Protein AF-A0AAD8IDS2-F1 (afdb_monomer_lite)

pLDDT: mean 71.95, std 16.78, range [39.69, 94.44]

Foldseek 3Di:
DDDDDVVVVVVVVVVVVCCVVVVPDPPPPVCVPQDPCNCVPPPPVPPPPPPDDPDPVNVVVVVVVVVVVVVVVVVVVVVVVVVVVVVVVVVVVVVVVLVVVLVVLVVVCVVPVPDDRPSCVSNVDPPPPDDDDDDPPDDDDD

Sequence (142 aa):
MYKTNPEIITKKIDNITKKLTTGDTASDELGAKHGPNWLKGRCLKSGMSRSNPPTDTYVKELTTRIKESLASELEEKMKKAESEFQSRVESEFEQKMQRNLAFALKKLGEANPGITVDVEKFCAIATSDADDGTPITRGSSF

Structure (mmCIF, N/CA/C/O backbone):
data_AF-A0AAD8IDS2-F1
#
_entry.id   AF-A0AAD8IDS2-F1
#
loop_
_atom_site.group_PDB
_atom_site.id
_atom_site.type_symbol
_atom_site.label_atom_id
_atom_site.label_alt_id
_atom_site.label_comp_id
_atom_site.label_asym_id
_atom_site.label_entity_id
_atom_site.label_seq_id
_atom_site.pdbx_PDB_ins_code
_atom_site.Cartn_x
_atom_site.Cartn_y
_atom_site.Cartn_z
_atom_site.occupancy
_atom_site.B_iso_or_equiv
_atom_site.auth_seq_id
_atom_site.auth_comp_id
_atom_site.auth_asym_id
_atom_site.auth_atom_id
_atom_site.pdbx_PDB_model_num
ATOM 1 N N . MET A 1 1 ? -8.975 -38.062 -16.030 1.00 43.81 1 MET A N 1
ATOM 2 C CA . MET A 1 1 ? -7.933 -38.217 -14.989 1.00 43.81 1 MET A CA 1
ATOM 3 C C . MET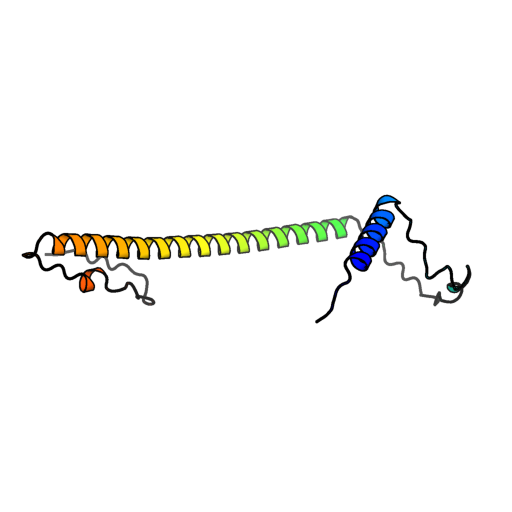 A 1 1 ? -6.611 -38.550 -15.665 1.00 43.81 1 MET A C 1
ATOM 5 O O . MET A 1 1 ? -6.462 -39.665 -16.150 1.00 43.81 1 MET A O 1
ATOM 9 N N . TYR A 1 2 ? -5.680 -37.598 -15.760 1.00 46.38 2 TYR A N 1
ATOM 10 C CA . TYR A 1 2 ? -4.333 -37.890 -16.257 1.00 46.38 2 TYR A CA 1
ATOM 11 C C . TYR A 1 2 ? -3.555 -38.618 -15.156 1.00 46.38 2 TYR A C 1
ATOM 13 O O . TYR A 1 2 ? -3.264 -38.039 -14.114 1.00 46.38 2 TYR A O 1
ATOM 21 N N . LYS A 1 3 ? -3.272 -39.909 -15.360 1.00 59.09 3 LYS A N 1
ATOM 22 C CA . LYS A 1 3 ? -2.376 -40.681 -14.492 1.00 59.09 3 LYS A CA 1
ATOM 23 C C . LYS A 1 3 ? -0.943 -40.322 -14.862 1.00 59.09 3 LYS A C 1
ATOM 25 O O . LYS A 1 3 ? -0.416 -40.816 -15.857 1.00 59.09 3 LYS A O 1
ATOM 30 N N . THR A 1 4 ? -0.317 -39.449 -14.087 1.00 70.19 4 THR A N 1
ATOM 31 C CA . THR A 1 4 ? 1.107 -39.160 -14.249 1.00 70.19 4 THR A CA 1
ATOM 32 C C . THR A 1 4 ? 1.893 -40.326 -13.654 1.00 70.19 4 THR A C 1
ATOM 34 O O . THR A 1 4 ? 1.838 -40.561 -12.450 1.00 70.19 4 THR A O 1
ATOM 37 N N . ASN A 1 5 ? 2.567 -41.106 -14.502 1.00 77.62 5 ASN A N 1
ATOM 38 C CA . ASN A 1 5 ? 3.391 -42.224 -14.049 1.00 77.62 5 ASN A CA 1
ATOM 39 C C . ASN A 1 5 ? 4.644 -41.663 -13.340 1.00 77.62 5 ASN A C 1
ATOM 41 O O . ASN A 1 5 ? 5.424 -40.958 -13.991 1.00 77.62 5 ASN A O 1
ATOM 45 N N . PRO A 1 6 ? 4.848 -41.956 -12.043 1.00 78.88 6 PRO A N 1
ATOM 46 C CA . PRO A 1 6 ? 5.944 -41.390 -11.260 1.00 78.88 6 PRO A CA 1
ATOM 47 C C . PRO A 1 6 ? 7.323 -41.734 -11.835 1.00 78.88 6 PRO A C 1
ATOM 49 O O . PRO A 1 6 ? 8.207 -40.885 -11.808 1.00 78.88 6 PRO A O 1
ATOM 52 N N . GLU A 1 7 ? 7.492 -42.904 -12.456 1.00 81.19 7 GLU A N 1
ATOM 53 C CA . GLU A 1 7 ? 8.762 -43.310 -13.077 1.00 81.19 7 GLU A CA 1
ATOM 54 C C . GLU A 1 7 ? 9.129 -42.455 -14.296 1.00 81.19 7 GLU A C 1
ATOM 56 O O . GLU A 1 7 ? 10.301 -42.246 -14.611 1.00 81.19 7 GLU A O 1
ATOM 61 N N . ILE A 1 8 ? 8.120 -41.951 -15.011 1.00 80.56 8 ILE A N 1
ATOM 62 C CA . ILE A 1 8 ? 8.335 -41.066 -16.160 1.00 80.56 8 ILE A CA 1
ATOM 63 C C . ILE A 1 8 ? 8.775 -39.685 -15.670 1.00 80.56 8 ILE A C 1
ATOM 65 O O . ILE A 1 8 ? 9.608 -39.038 -16.306 1.00 80.56 8 ILE A O 1
ATOM 69 N N . ILE A 1 9 ? 8.228 -39.231 -14.542 1.00 82.00 9 ILE A N 1
ATOM 70 C CA . ILE A 1 9 ? 8.572 -37.937 -13.948 1.00 82.00 9 ILE A CA 1
ATOM 71 C C . ILE A 1 9 ? 9.997 -37.977 -13.395 1.00 82.00 9 ILE A C 1
ATOM 73 O O . ILE A 1 9 ? 10.784 -37.087 -13.708 1.00 82.00 9 ILE A O 1
ATOM 77 N N . THR A 1 10 ? 10.358 -39.021 -12.645 1.00 83.81 10 THR A N 1
ATOM 78 C CA . THR A 1 10 ? 11.707 -39.161 -12.076 1.00 83.81 10 THR A CA 1
ATOM 79 C C . THR A 1 10 ? 12.769 -39.240 -13.166 1.00 83.81 10 THR A C 1
ATOM 81 O O . THR A 1 10 ? 13.729 -38.478 -13.126 1.00 83.81 10 THR A O 1
ATOM 84 N N . LYS A 1 11 ? 12.542 -40.022 -14.232 1.00 86.69 11 LYS A N 1
ATOM 85 C CA . LYS A 1 11 ? 13.452 -40.056 -15.393 1.00 86.69 11 LYS A CA 1
ATOM 86 C C . LYS A 1 11 ? 13.638 -38.691 -16.059 1.00 86.69 11 LYS A C 1
ATOM 88 O O . LYS A 1 11 ? 14.733 -38.387 -16.532 1.00 86.69 11 LYS A O 1
ATOM 93 N N . LYS A 1 12 ? 12.585 -37.869 -16.133 1.00 83.94 12 LYS A N 1
ATOM 94 C CA . LYS A 1 12 ? 12.690 -36.507 -16.683 1.00 83.94 12 LYS A CA 1
ATOM 95 C C . LYS A 1 12 ? 13.509 -35.597 -15.773 1.00 83.94 12 LYS A C 1
ATOM 97 O O . LYS A 1 12 ? 14.346 -34.859 -16.284 1.00 83.94 12 LYS A O 1
ATOM 102 N N . ILE A 1 13 ? 13.292 -35.674 -14.462 1.00 87.44 13 ILE A N 1
ATOM 103 C CA . ILE A 1 13 ? 14.044 -34.897 -13.471 1.00 87.44 13 ILE A CA 1
ATOM 104 C C . ILE A 1 13 ? 15.526 -35.280 -13.516 1.00 87.44 13 ILE A C 1
ATOM 106 O O . ILE A 1 13 ? 16.364 -34.397 -13.653 1.00 87.44 13 ILE A O 1
ATOM 110 N N . ASP A 1 14 ? 15.855 -36.572 -13.524 1.00 86.62 14 ASP A N 1
ATOM 111 C CA . ASP A 1 14 ? 17.246 -37.038 -13.579 1.00 86.62 14 ASP A CA 1
ATOM 112 C C . ASP A 1 14 ? 17.963 -36.595 -14.858 1.00 86.62 14 ASP A C 1
ATOM 114 O O . ASP A 1 14 ? 19.129 -36.204 -14.822 1.00 86.62 14 ASP A O 1
ATOM 118 N N . ASN A 1 15 ? 17.266 -36.600 -15.999 1.00 80.88 15 ASN A N 1
ATOM 119 C CA . ASN A 1 15 ? 17.822 -36.117 -17.263 1.00 80.88 15 ASN A CA 1
ATOM 120 C C . ASN A 1 15 ? 18.111 -34.606 -17.212 1.00 80.88 15 ASN A C 1
ATOM 122 O O . ASN A 1 15 ? 19.187 -34.171 -17.620 1.00 80.88 15 ASN A O 1
ATOM 126 N N . ILE A 1 16 ? 17.191 -33.813 -16.653 1.00 81.38 16 ILE A N 1
ATOM 127 C CA . ILE A 1 16 ? 17.384 -32.369 -16.461 1.00 81.38 16 ILE A CA 1
ATOM 128 C C . ILE A 1 16 ? 18.569 -32.111 -15.527 1.00 81.38 16 ILE A C 1
ATOM 130 O O . ILE A 1 16 ? 19.459 -31.338 -15.878 1.00 81.38 16 ILE A O 1
ATOM 134 N N . THR A 1 17 ? 18.630 -32.800 -14.386 1.00 81.81 17 THR A N 1
ATOM 135 C CA . THR A 1 17 ? 19.738 -32.682 -13.431 1.00 81.81 17 THR A CA 1
ATOM 136 C C . THR A 1 17 ? 21.064 -33.025 -14.094 1.00 81.81 17 THR A C 1
ATOM 138 O O . THR A 1 17 ? 22.014 -32.254 -13.993 1.00 81.81 17 THR A O 1
ATOM 141 N N . LYS A 1 18 ? 21.119 -34.121 -14.863 1.00 79.81 18 LYS A N 1
ATOM 142 C CA . LYS A 1 18 ? 22.324 -34.519 -15.592 1.00 79.81 18 LYS A CA 1
ATOM 143 C C . LYS A 1 18 ? 22.765 -33.439 -16.582 1.00 79.81 18 LYS A C 1
ATOM 145 O O . LYS A 1 18 ? 23.924 -33.034 -16.545 1.00 79.81 18 LYS A O 1
ATOM 150 N N . LYS A 1 19 ? 21.846 -32.902 -17.394 1.00 73.00 19 LYS A N 1
ATOM 151 C CA . LYS A 1 19 ? 22.143 -31.815 -18.347 1.00 73.00 19 LYS A CA 1
ATOM 152 C C . LYS A 1 19 ? 22.659 -30.546 -17.664 1.00 73.00 19 LYS A C 1
ATOM 154 O O . LYS A 1 19 ? 23.581 -29.922 -18.178 1.00 73.00 19 LYS A O 1
ATOM 159 N N . LEU A 1 20 ? 22.110 -30.194 -16.501 1.00 72.25 20 LEU A N 1
ATOM 160 C CA . LEU A 1 20 ? 22.563 -29.042 -15.717 1.00 72.25 20 LEU A CA 1
ATOM 161 C C . LEU A 1 20 ? 23.955 -29.267 -15.113 1.00 72.25 20 LEU A C 1
ATOM 163 O O . LEU A 1 20 ? 24.772 -28.352 -15.108 1.00 72.25 20 LEU A O 1
ATOM 167 N N . THR A 1 21 ? 24.247 -30.481 -14.636 1.00 70.56 21 THR A N 1
ATOM 168 C CA . THR A 1 21 ? 25.543 -30.802 -14.013 1.00 70.56 21 THR A CA 1
ATOM 169 C C . THR A 1 21 ? 26.676 -31.014 -15.009 1.00 70.56 21 THR A C 1
ATOM 171 O O . THR A 1 21 ? 27.828 -30.765 -14.676 1.00 70.56 21 THR A O 1
ATOM 174 N N . THR A 1 22 ? 26.382 -31.483 -16.224 1.00 62.62 22 THR A N 1
ATOM 175 C CA . THR A 1 22 ? 27.420 -31.807 -17.213 1.00 62.62 22 THR A CA 1
ATOM 176 C C . THR A 1 22 ? 27.853 -30.589 -18.035 1.00 62.62 22 THR A C 1
ATOM 178 O O . THR A 1 22 ? 28.807 -30.699 -18.794 1.00 62.62 22 THR A O 1
ATOM 181 N N . GLY A 1 23 ? 27.224 -29.415 -17.859 1.00 54.06 23 GLY A N 1
ATOM 182 C CA . GLY A 1 23 ? 27.612 -28.200 -18.586 1.00 54.06 23 GLY A CA 1
ATOM 183 C C . GLY A 1 23 ? 27.659 -28.438 -20.094 1.00 54.06 23 GLY A C 1
ATOM 184 O O . GLY A 1 23 ? 28.591 -27.993 -20.758 1.00 54.06 23 GLY A O 1
ATOM 185 N N . ASP A 1 24 ? 26.706 -29.221 -20.610 1.00 51.53 24 ASP A N 1
ATOM 186 C CA . ASP A 1 24 ? 26.711 -29.639 -22.004 1.00 51.53 24 ASP A CA 1
ATOM 187 C C . ASP A 1 24 ? 26.384 -28.405 -22.846 1.00 51.53 24 ASP A C 1
ATOM 189 O O . ASP A 1 24 ? 25.252 -27.908 -22.863 1.00 51.53 24 ASP A O 1
ATOM 193 N N . THR A 1 25 ? 27.427 -27.846 -23.462 1.00 54.81 25 THR A N 1
ATOM 194 C CA . THR A 1 25 ? 27.338 -26.811 -24.487 1.00 54.81 25 THR A CA 1
ATOM 195 C C . THR A 1 25 ? 26.199 -27.177 -25.412 1.00 54.81 25 THR A C 1
ATOM 197 O O . THR A 1 25 ? 26.211 -28.286 -25.941 1.00 54.81 25 THR A O 1
ATOM 200 N N . ALA A 1 26 ? 25.225 -26.277 -25.570 1.00 54.09 26 ALA A N 1
ATOM 201 C CA . ALA A 1 26 ? 24.106 -26.440 -26.483 1.00 54.09 26 ALA A CA 1
ATOM 202 C C . ALA A 1 26 ? 24.629 -26.967 -27.824 1.00 54.09 26 ALA A C 1
ATOM 204 O O . ALA A 1 26 ? 25.179 -26.216 -28.630 1.00 54.09 26 ALA A O 1
ATOM 205 N N . SER A 1 27 ? 24.526 -28.282 -28.015 1.00 53.62 27 SER A N 1
ATOM 206 C CA . SER A 1 27 ? 24.839 -28.901 -29.282 1.00 53.62 27 SER A CA 1
ATOM 207 C C . SER A 1 27 ? 23.754 -28.385 -30.203 1.00 53.62 27 SER A C 1
ATOM 209 O O . SER A 1 27 ? 22.570 -28.638 -29.978 1.00 53.62 27 SER A O 1
ATOM 211 N N . ASP A 1 28 ? 24.156 -27.533 -31.137 1.00 54.06 28 ASP A N 1
ATOM 212 C CA . ASP A 1 28 ? 23.292 -26.929 -32.133 1.00 54.06 28 ASP A CA 1
ATOM 213 C C . ASP A 1 28 ? 22.638 -28.043 -32.968 1.00 54.06 28 ASP A C 1
ATOM 215 O O . ASP A 1 28 ? 23.165 -28.493 -33.988 1.00 54.06 28 ASP A O 1
ATOM 219 N N . GLU A 1 29 ? 21.484 -28.532 -32.507 1.00 54.88 29 GLU A N 1
ATOM 220 C CA . GLU A 1 29 ? 20.704 -29.572 -33.185 1.00 54.88 29 GLU A CA 1
ATOM 221 C C . GLU A 1 29 ? 20.227 -29.112 -34.577 1.00 54.88 29 GLU A C 1
ATOM 223 O O . GLU A 1 29 ? 19.862 -29.950 -35.408 1.00 54.88 29 GLU A O 1
ATOM 228 N N . LEU A 1 30 ? 20.271 -27.805 -34.877 1.00 56.34 30 LEU A N 1
ATOM 229 C CA . LEU A 1 30 ? 19.941 -27.262 -36.197 1.00 56.34 30 LEU A CA 1
ATOM 230 C C . LEU A 1 30 ? 21.086 -27.453 -37.205 1.00 56.34 30 LEU A C 1
ATOM 232 O O . LEU A 1 30 ? 20.825 -27.665 -38.390 1.00 56.34 30 LEU A O 1
ATOM 236 N N . GLY A 1 31 ? 22.345 -27.454 -36.756 1.00 56.22 31 GLY A N 1
ATOM 237 C CA . GLY A 1 31 ? 23.515 -27.684 -37.610 1.00 56.22 31 GLY A CA 1
ATOM 238 C C . GLY A 1 31 ? 23.746 -29.155 -37.973 1.00 56.22 31 GLY A C 1
ATOM 239 O O . GLY A 1 31 ? 24.238 -29.459 -39.064 1.00 56.22 31 GLY A O 1
ATOM 240 N N . ALA A 1 32 ? 23.341 -30.081 -37.100 1.00 60.44 32 ALA A N 1
ATOM 241 C CA . ALA A 1 32 ? 23.622 -31.510 -37.257 1.00 60.44 32 ALA A CA 1
ATOM 242 C C . ALA A 1 32 ? 22.933 -32.153 -38.478 1.00 60.44 32 ALA A C 1
ATOM 244 O O . ALA A 1 32 ? 23.468 -33.093 -39.063 1.00 60.44 32 ALA A O 1
ATOM 245 N N . LYS A 1 33 ? 21.760 -31.651 -38.895 1.00 63.34 33 LYS A N 1
ATOM 246 C CA . LYS A 1 33 ? 20.976 -32.249 -39.995 1.00 63.34 33 LYS A CA 1
ATOM 247 C C . LYS A 1 33 ? 21.302 -31.710 -41.382 1.00 63.34 33 LYS A C 1
ATOM 249 O O . LYS A 1 33 ? 20.984 -32.365 -42.372 1.00 63.34 33 LYS A O 1
ATOM 254 N N . HIS A 1 34 ? 21.889 -30.521 -41.473 1.00 63.75 34 HIS A N 1
ATOM 255 C CA . HIS A 1 34 ? 21.948 -29.790 -42.740 1.00 63.75 34 HIS A CA 1
ATOM 256 C C . HIS A 1 34 ? 23.377 -29.552 -43.263 1.00 63.75 34 HIS A C 1
ATOM 258 O O . HIS A 1 34 ? 23.551 -29.055 -44.377 1.00 63.75 34 HIS A O 1
ATOM 264 N N . GLY A 1 35 ? 24.399 -29.999 -42.524 1.00 66.62 35 GLY A N 1
ATOM 265 C CA . GLY A 1 35 ? 25.806 -29.928 -42.923 1.00 66.62 35 GLY A CA 1
ATOM 266 C C . GLY A 1 35 ? 26.381 -28.504 -42.867 1.00 66.62 35 GLY A C 1
ATOM 267 O O . GLY A 1 35 ? 25.631 -27.534 -42.792 1.00 66.62 35 GLY A O 1
ATOM 268 N N . PRO A 1 36 ? 27.713 -28.324 -42.948 1.00 66.00 36 PRO A N 1
ATOM 269 C CA . PRO A 1 36 ? 28.393 -27.048 -42.653 1.00 66.00 36 PRO A CA 1
ATOM 270 C C . PRO A 1 36 ? 27.989 -25.853 -43.534 1.00 66.00 36 PRO A C 1
ATOM 272 O O . PRO A 1 36 ? 28.354 -24.712 -43.261 1.00 66.00 36 PRO A O 1
ATOM 275 N N . ASN A 1 37 ? 27.255 -26.107 -44.617 1.00 65.88 37 ASN A N 1
ATOM 276 C CA . ASN A 1 37 ? 26.928 -25.132 -45.650 1.00 65.88 37 ASN A CA 1
ATOM 277 C C . ASN A 1 37 ? 25.445 -24.745 -45.660 1.00 65.88 37 ASN A C 1
ATOM 279 O O . ASN A 1 37 ? 25.036 -23.982 -46.528 1.00 65.88 37 ASN A O 1
ATOM 283 N N . TRP A 1 38 ? 24.630 -25.232 -44.721 1.00 69.88 38 TRP A N 1
ATOM 284 C CA . TRP A 1 38 ? 23.179 -25.006 -44.743 1.00 69.88 38 TRP A CA 1
ATOM 285 C C . TRP A 1 38 ? 22.754 -23.536 -44.626 1.00 69.88 38 TRP A C 1
ATOM 287 O O . TRP A 1 38 ? 21.652 -23.157 -45.031 1.00 69.88 38 TRP A O 1
ATOM 297 N N . LEU A 1 39 ? 23.661 -22.702 -44.115 1.00 66.31 39 LEU A N 1
ATOM 298 C CA . LEU A 1 39 ? 23.515 -21.252 -44.010 1.00 66.31 39 LEU A CA 1
ATOM 299 C C . LEU A 1 39 ? 24.235 -20.484 -45.135 1.00 66.31 39 LEU A C 1
ATOM 301 O O . LEU A 1 39 ? 23.991 -19.287 -45.305 1.00 66.31 39 LEU A O 1
ATOM 305 N N . LYS A 1 40 ? 25.086 -21.137 -45.945 1.00 62.03 40 LYS A N 1
ATOM 306 C CA . LYS A 1 40 ? 25.754 -20.502 -47.095 1.00 62.03 40 LYS A CA 1
ATOM 307 C C . LYS A 1 40 ? 24.725 -20.258 -48.201 1.00 62.03 40 LYS A C 1
ATOM 309 O O . LYS A 1 40 ? 24.404 -21.150 -48.974 1.00 62.03 40 LYS A O 1
ATOM 314 N N . GLY A 1 41 ? 24.204 -19.036 -48.260 1.00 60.62 41 GLY A N 1
ATOM 315 C CA . GLY A 1 41 ? 23.246 -18.592 -49.282 1.00 60.62 41 GLY A CA 1
ATOM 316 C C . GLY A 1 41 ? 22.059 -17.803 -48.730 1.00 60.62 41 GLY A C 1
ATOM 317 O O . GLY A 1 41 ? 21.385 -17.120 -49.491 1.00 60.62 41 GLY A O 1
ATOM 318 N N . ARG A 1 42 ? 21.836 -17.826 -47.406 1.00 58.53 42 ARG A N 1
ATOM 319 C CA . ARG A 1 42 ? 20.811 -16.996 -46.740 1.00 58.53 42 ARG A CA 1
ATOM 320 C C . ARG A 1 42 ? 21.331 -15.645 -46.246 1.00 58.53 42 ARG A C 1
ATOM 322 O O . ARG A 1 42 ? 20.588 -14.908 -45.609 1.00 58.53 42 ARG A O 1
ATOM 329 N N . CYS A 1 43 ? 22.565 -15.274 -46.586 1.00 52.72 43 CYS A N 1
ATOM 330 C CA . CYS A 1 43 ? 22.927 -13.862 -46.598 1.00 52.72 43 CYS A CA 1
ATOM 331 C C . CYS A 1 43 ? 22.268 -13.227 -47.825 1.00 52.72 43 CYS A C 1
ATOM 333 O O . CYS A 1 43 ? 22.888 -13.106 -48.883 1.00 52.72 43 CYS A O 1
ATOM 335 N N . LEU A 1 44 ? 21.011 -12.791 -47.674 1.00 57.47 44 LEU A N 1
ATOM 336 C CA . LEU A 1 44 ? 20.542 -11.617 -48.408 1.00 57.47 44 LEU A CA 1
ATOM 337 C C . LEU A 1 44 ? 21.661 -10.583 -48.275 1.00 57.47 44 LEU A C 1
ATOM 339 O O . LEU A 1 44 ? 22.156 -10.377 -47.164 1.00 57.47 44 LEU A O 1
ATOM 343 N N . LYS A 1 45 ? 22.114 -9.992 -49.385 1.00 57.28 45 LYS A N 1
ATOM 344 C CA . LYS A 1 45 ? 23.011 -8.833 -49.353 1.00 57.28 45 LYS A CA 1
ATOM 345 C C . LYS A 1 45 ? 22.250 -7.698 -48.669 1.00 57.28 45 LYS A C 1
ATOM 347 O O . LYS A 1 45 ? 21.679 -6.833 -49.320 1.00 57.28 45 LYS A O 1
ATOM 352 N N . SER A 1 46 ? 22.180 -7.771 -47.347 1.00 53.34 46 SER A N 1
ATOM 353 C CA . SER A 1 46 ? 21.723 -6.715 -46.481 1.00 53.34 46 SER A CA 1
ATOM 354 C C . SER A 1 46 ? 22.738 -5.615 -46.701 1.00 53.34 46 SER A C 1
ATOM 356 O O . SER A 1 46 ? 23.932 -5.814 -46.455 1.00 53.34 46 SER A O 1
ATOM 358 N N . GLY A 1 47 ? 22.288 -4.496 -47.268 1.00 58.34 47 GLY A N 1
ATOM 359 C CA . GLY A 1 47 ? 23.039 -3.259 -47.179 1.00 58.34 47 GLY A CA 1
ATOM 360 C C . GLY A 1 47 ? 23.312 -3.069 -45.700 1.00 58.34 47 GLY A C 1
ATOM 361 O O . GLY A 1 47 ? 22.394 -2.776 -44.938 1.00 58.34 47 GLY A O 1
ATOM 362 N N . MET A 1 48 ? 24.541 -3.373 -45.289 1.00 52.47 48 MET A N 1
ATOM 363 C CA . MET A 1 48 ? 24.956 -3.302 -43.904 1.00 52.47 48 MET A CA 1
ATOM 364 C C . MET A 1 48 ? 24.990 -1.816 -43.569 1.00 52.47 48 MET A C 1
ATOM 366 O O . MET A 1 48 ? 26.021 -1.159 -43.706 1.00 52.47 48 MET A O 1
ATOM 370 N N . SER A 1 49 ? 23.824 -1.273 -43.218 1.00 54.69 49 SER A N 1
ATOM 371 C CA . SER A 1 49 ? 23.719 -0.012 -42.515 1.00 54.69 49 SER A CA 1
ATOM 372 C C . SER A 1 49 ? 24.550 -0.221 -41.267 1.00 54.69 49 SER A C 1
ATOM 374 O O . SER A 1 49 ? 24.184 -0.998 -40.384 1.00 54.69 49 SER A O 1
ATOM 376 N N . ARG A 1 50 ? 25.747 0.365 -41.260 1.00 52.84 50 ARG A N 1
ATOM 377 C CA . ARG A 1 50 ? 26.582 0.424 -40.071 1.00 52.84 50 ARG A CA 1
ATOM 378 C C . ARG A 1 50 ? 25.833 1.337 -39.112 1.00 52.84 50 ARG A C 1
ATOM 380 O O . ARG A 1 50 ? 26.067 2.539 -39.090 1.00 52.84 50 ARG A O 1
ATOM 387 N N . SER A 1 51 ? 24.879 0.782 -38.371 1.00 62.91 51 SER A N 1
ATOM 388 C CA . SER A 1 51 ? 24.396 1.431 -37.166 1.00 62.91 51 SER A CA 1
ATOM 389 C C . SER A 1 51 ? 25.619 1.575 -36.274 1.00 62.91 51 SER A C 1
ATOM 391 O O . SER A 1 51 ? 26.250 0.571 -35.929 1.00 62.91 51 SER A O 1
ATOM 393 N N . ASN A 1 52 ? 26.003 2.815 -35.980 1.00 65.31 52 ASN A N 1
ATOM 394 C CA . ASN A 1 52 ? 27.072 3.080 -35.030 1.00 65.31 52 ASN A CA 1
ATOM 395 C C . ASN A 1 52 ? 26.771 2.296 -33.739 1.00 65.31 52 ASN A C 1
ATOM 397 O O . ASN A 1 52 ? 25.606 2.261 -33.327 1.00 65.31 52 ASN A O 1
ATOM 401 N N . PRO A 1 53 ? 27.768 1.632 -33.127 1.00 63.88 53 PRO A N 1
ATOM 402 C CA . PRO A 1 53 ? 27.559 0.967 -31.849 1.00 63.88 53 PRO A CA 1
ATOM 403 C C . PRO A 1 53 ? 26.995 1.987 -30.848 1.00 63.88 53 PRO A C 1
ATOM 405 O O . PRO A 1 53 ? 27.396 3.154 -30.909 1.00 63.88 53 PRO A O 1
ATOM 408 N N . PRO A 1 54 ? 26.057 1.593 -29.965 1.00 64.44 54 PRO A N 1
ATOM 409 C CA . PRO A 1 54 ? 25.521 2.497 -28.959 1.00 64.44 54 PRO A CA 1
ATOM 410 C C . PRO A 1 54 ? 26.679 3.146 -28.207 1.00 64.44 54 PRO A C 1
ATOM 412 O O . PRO A 1 54 ? 27.514 2.449 -27.634 1.00 64.44 54 PRO A O 1
ATOM 415 N N . THR A 1 55 ? 26.766 4.473 -28.250 1.00 69.00 55 THR A N 1
ATOM 416 C CA . THR A 1 55 ? 27.797 5.191 -27.505 1.00 69.00 55 THR A CA 1
AT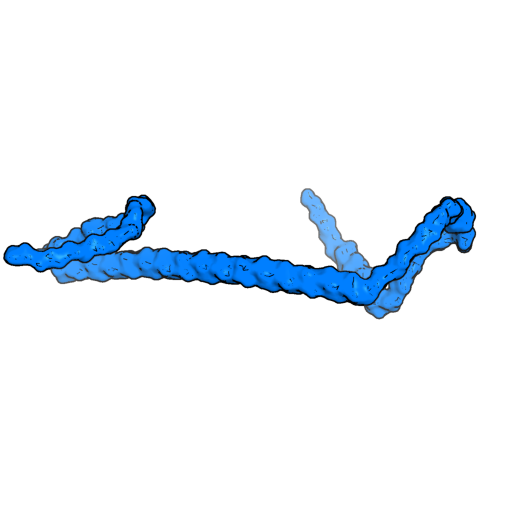OM 417 C C . THR A 1 55 ? 27.570 4.921 -26.018 1.00 69.00 55 THR A C 1
ATOM 419 O O . THR A 1 55 ? 26.437 5.030 -25.548 1.00 69.00 55 THR A O 1
ATOM 422 N N . ASP A 1 56 ? 28.621 4.595 -25.263 1.00 73.81 56 ASP A N 1
ATOM 423 C CA . ASP A 1 56 ? 28.546 4.306 -23.818 1.00 73.81 56 ASP A CA 1
ATOM 424 C C . ASP A 1 56 ? 27.760 5.364 -23.021 1.00 73.81 56 ASP A C 1
ATOM 426 O O . ASP A 1 56 ? 27.120 5.059 -22.014 1.00 73.81 56 ASP A O 1
ATOM 430 N N . THR A 1 57 ? 27.772 6.618 -23.476 1.00 80.38 57 THR A N 1
ATOM 431 C CA . THR A 1 57 ? 26.970 7.718 -22.926 1.00 80.38 57 THR A CA 1
ATOM 432 C C . THR A 1 57 ? 25.464 7.506 -23.070 1.00 80.38 57 THR A C 1
ATOM 434 O O . THR A 1 57 ? 24.742 7.738 -22.106 1.00 80.38 57 THR A O 1
ATOM 437 N N . TYR A 1 58 ? 24.986 7.017 -24.216 1.00 85.25 58 TYR A N 1
ATOM 438 C CA . TYR A 1 58 ? 23.563 6.747 -24.450 1.00 85.25 58 TYR A CA 1
ATOM 439 C C . TYR A 1 58 ? 23.044 5.623 -23.545 1.00 85.25 58 TYR A C 1
ATOM 441 O O . TYR A 1 58 ? 21.985 5.746 -22.933 1.00 85.25 58 TYR A O 1
ATOM 449 N N . VAL A 1 59 ? 23.819 4.542 -23.396 1.00 89.25 59 VAL A N 1
ATOM 450 C CA . VAL A 1 59 ? 23.457 3.420 -22.513 1.00 89.25 59 VAL A CA 1
ATOM 451 C C . VAL A 1 59 ? 23.424 3.865 -21.051 1.00 89.25 59 VAL A C 1
ATOM 453 O O . VAL A 1 59 ? 22.505 3.499 -20.315 1.00 89.25 59 VAL A O 1
ATOM 456 N N . LYS A 1 60 ? 24.390 4.690 -20.625 1.00 88.75 60 LYS A N 1
ATOM 457 C CA . LYS A 1 60 ? 24.412 5.267 -19.274 1.00 88.75 60 LYS A CA 1
ATOM 458 C C . LYS A 1 60 ? 23.206 6.161 -19.017 1.00 88.75 60 LYS A C 1
ATOM 460 O O . LYS A 1 60 ? 22.551 5.984 -17.997 1.00 88.75 60 LYS A O 1
ATOM 465 N N . GLU A 1 61 ? 22.884 7.065 -19.937 1.00 90.19 61 GLU A N 1
ATOM 466 C CA . GLU A 1 61 ? 21.733 7.960 -19.799 1.00 90.19 61 GLU A CA 1
ATOM 467 C C . GLU A 1 61 ? 20.418 7.177 -19.702 1.00 90.19 61 GLU A C 1
ATOM 469 O O . GLU A 1 61 ? 19.616 7.419 -18.799 1.00 90.19 61 GLU A O 1
ATOM 474 N N . LEU A 1 62 ? 20.227 6.179 -20.571 1.00 90.94 62 LEU A N 1
ATOM 475 C CA . LEU A 1 62 ? 19.048 5.318 -20.529 1.00 90.94 62 LEU A CA 1
ATOM 476 C C . LEU A 1 62 ? 18.966 4.540 -19.208 1.00 90.94 62 LEU A C 1
ATOM 478 O O . LEU A 1 62 ? 17.900 4.457 -18.602 1.00 90.94 62 LEU A O 1
ATOM 482 N N . THR A 1 63 ? 20.096 4.019 -18.726 1.00 90.50 63 THR A N 1
ATOM 483 C CA . THR A 1 63 ? 20.172 3.306 -17.443 1.00 90.50 63 THR A CA 1
ATOM 484 C C . THR A 1 63 ? 19.790 4.210 -16.273 1.00 90.50 63 THR A C 1
ATOM 486 O O . THR A 1 63 ? 19.059 3.779 -15.383 1.00 90.50 63 THR A O 1
ATOM 489 N N . THR A 1 64 ? 20.262 5.458 -16.262 1.00 93.00 64 THR A N 1
ATOM 490 C CA . THR A 1 64 ? 19.923 6.429 -15.215 1.00 93.00 64 THR A CA 1
ATOM 491 C C . THR A 1 64 ? 18.431 6.743 -15.223 1.00 93.00 64 THR A C 1
ATOM 493 O O . THR A 1 64 ? 17.790 6.613 -14.184 1.00 93.00 64 THR A O 1
ATOM 496 N N . ARG A 1 65 ? 17.848 7.022 -16.396 1.00 92.88 65 ARG A N 1
ATOM 497 C CA . ARG A 1 65 ? 16.404 7.282 -16.525 1.00 92.88 65 ARG A CA 1
ATOM 498 C C . ARG A 1 65 ? 15.551 6.106 -16.048 1.00 92.88 65 ARG A C 1
ATOM 500 O O . ARG A 1 65 ? 14.546 6.310 -15.376 1.00 92.88 65 ARG A O 1
ATOM 507 N N . ILE A 1 66 ? 15.959 4.872 -16.360 1.00 93.94 66 ILE A N 1
ATOM 508 C CA . ILE A 1 66 ? 15.264 3.665 -15.886 1.00 93.94 66 ILE A CA 1
ATOM 509 C C . ILE A 1 66 ? 15.325 3.570 -14.357 1.00 93.94 66 ILE A C 1
ATOM 511 O O . ILE A 1 66 ? 14.312 3.285 -13.724 1.00 93.94 66 ILE A O 1
ATOM 515 N N . LYS A 1 67 ? 16.494 3.819 -13.752 1.00 92.38 67 LYS A N 1
ATOM 516 C CA . LYS A 1 67 ? 16.658 3.777 -12.290 1.00 92.38 67 LYS A CA 1
ATOM 517 C C . LYS A 1 67 ? 15.805 4.826 -11.585 1.00 92.38 67 LYS A C 1
ATOM 519 O O . LYS A 1 67 ? 15.164 4.499 -10.594 1.00 92.38 67 LYS A O 1
ATOM 524 N N . GLU A 1 68 ? 15.792 6.052 -12.096 1.00 93.69 68 GLU A N 1
ATOM 525 C CA . GLU A 1 68 ? 14.990 7.147 -11.544 1.00 93.69 68 GLU A CA 1
ATOM 526 C C . GLU A 1 68 ? 13.494 6.840 -11.649 1.00 93.69 68 GLU A C 1
ATOM 528 O O . GLU A 1 68 ? 12.790 6.897 -10.646 1.00 93.69 68 GLU A O 1
ATOM 533 N N . SER A 1 69 ? 13.027 6.405 -12.826 1.00 91.06 69 SER A N 1
ATOM 534 C CA . SER A 1 69 ? 11.627 6.012 -13.026 1.00 91.06 69 SER A CA 1
ATOM 535 C C . SER A 1 69 ? 11.204 4.885 -12.081 1.00 91.06 69 SER A C 1
ATOM 537 O O . SER A 1 69 ? 10.110 4.935 -11.524 1.00 91.06 69 SER A O 1
ATOM 539 N N . LEU A 1 70 ? 12.062 3.879 -11.885 1.00 93.25 70 LEU A N 1
ATOM 540 C CA . LEU A 1 70 ? 11.778 2.767 -10.981 1.00 93.25 70 LEU A CA 1
ATOM 541 C C . LEU A 1 70 ? 11.736 3.222 -9.518 1.00 93.25 70 LEU A C 1
ATOM 543 O O . LEU A 1 70 ? 10.877 2.771 -8.764 1.00 93.25 70 LEU A O 1
ATOM 547 N N . ALA A 1 71 ? 12.652 4.104 -9.113 1.00 92.56 71 ALA A N 1
ATOM 548 C CA . ALA A 1 71 ? 12.685 4.642 -7.758 1.00 92.56 71 ALA A CA 1
ATOM 549 C C . ALA A 1 71 ? 11.417 5.451 -7.450 1.00 92.56 71 ALA A C 1
ATOM 551 O O . ALA A 1 71 ? 10.809 5.242 -6.403 1.00 92.56 71 ALA A O 1
ATOM 552 N N . SER A 1 72 ? 10.980 6.306 -8.379 1.00 91.75 72 SER A N 1
ATOM 553 C CA . SER A 1 72 ? 9.750 7.086 -8.222 1.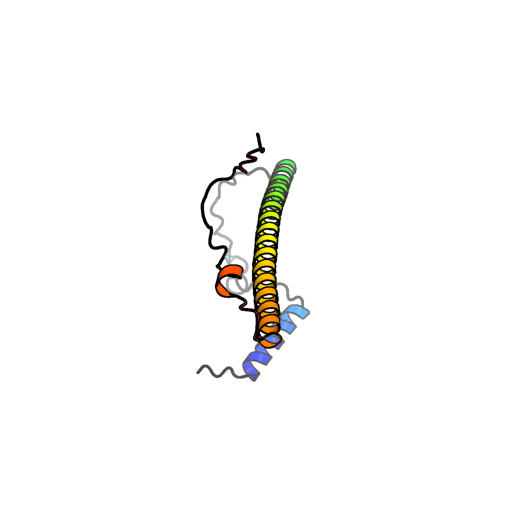00 91.75 72 SER A CA 1
ATOM 554 C C . SER A 1 72 ? 8.500 6.205 -8.155 1.00 91.75 72 SER A C 1
ATOM 556 O O . SER A 1 72 ? 7.673 6.397 -7.267 1.00 91.75 72 SER A O 1
ATOM 558 N N . GLU A 1 73 ? 8.376 5.203 -9.032 1.00 92.75 73 GLU A N 1
ATOM 559 C CA . GLU A 1 73 ? 7.232 4.278 -9.007 1.00 92.75 73 GLU A CA 1
ATOM 560 C C . GLU A 1 73 ? 7.195 3.453 -7.709 1.00 92.75 73 GLU A C 1
ATOM 562 O O . GLU A 1 73 ? 6.126 3.209 -7.142 1.00 92.75 73 GLU A O 1
ATOM 567 N N . LEU A 1 74 ? 8.362 3.028 -7.216 1.00 94.44 74 LEU A N 1
ATOM 568 C CA . LEU A 1 74 ? 8.469 2.296 -5.958 1.00 94.44 74 LEU A CA 1
ATOM 569 C C . LEU A 1 74 ? 8.068 3.171 -4.767 1.00 94.44 74 LEU A C 1
ATOM 571 O O . LEU A 1 74 ? 7.322 2.710 -3.905 1.00 94.44 74 LEU A O 1
ATOM 575 N N . GLU A 1 75 ? 8.533 4.419 -4.723 1.00 92.94 75 GLU A N 1
ATOM 576 C CA . GLU A 1 75 ? 8.191 5.360 -3.657 1.00 92.94 75 GLU A CA 1
ATOM 577 C C . GLU A 1 75 ? 6.685 5.652 -3.630 1.00 92.94 75 GLU A C 1
ATOM 579 O O . GLU A 1 75 ? 6.070 5.629 -2.564 1.00 92.94 75 GLU A O 1
ATOM 584 N N . GLU A 1 76 ? 6.064 5.861 -4.793 1.00 94.06 76 GLU A N 1
ATOM 585 C CA . GLU A 1 76 ? 4.619 6.079 -4.895 1.00 94.06 76 GLU A CA 1
ATOM 586 C C . GLU A 1 76 ? 3.826 4.860 -4.403 1.00 94.06 76 GLU A C 1
ATOM 588 O O . GLU A 1 76 ? 2.917 4.990 -3.577 1.00 94.06 76 GLU A O 1
ATOM 593 N N . LYS A 1 77 ? 4.205 3.653 -4.843 1.00 93.75 77 LYS A N 1
ATOM 594 C CA . LYS A 1 77 ? 3.570 2.407 -4.388 1.00 93.75 77 LYS A CA 1
ATOM 595 C C . LYS A 1 77 ? 3.756 2.175 -2.894 1.00 93.75 77 LYS A C 1
ATOM 597 O O . LYS A 1 77 ? 2.827 1.701 -2.243 1.00 93.75 77 LYS A O 1
ATOM 602 N N . MET A 1 78 ? 4.921 2.516 -2.348 1.00 93.94 78 MET A N 1
ATOM 603 C CA . MET A 1 78 ? 5.203 2.374 -0.923 1.00 93.94 78 MET A CA 1
ATOM 604 C C . MET A 1 78 ? 4.359 3.342 -0.091 1.00 93.94 78 MET A C 1
ATOM 606 O O . MET A 1 78 ? 3.711 2.902 0.854 1.00 93.94 78 MET A O 1
ATOM 610 N N . LYS A 1 79 ? 4.271 4.618 -0.489 1.00 94.31 79 LYS A N 1
ATO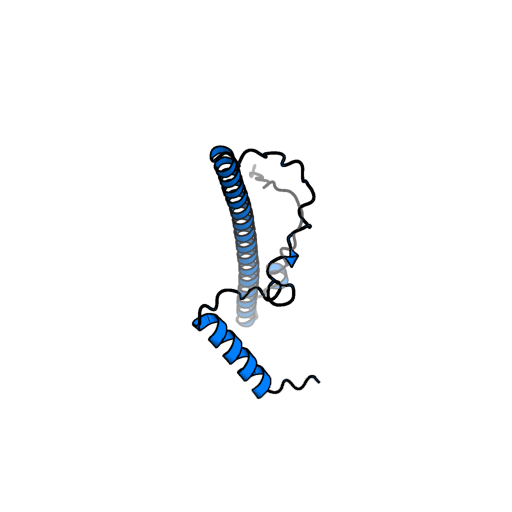M 611 C CA . LYS A 1 79 ? 3.402 5.609 0.170 1.00 94.31 79 LYS A CA 1
ATOM 612 C C . LYS A 1 79 ? 1.937 5.191 0.140 1.00 94.31 79 LYS A C 1
ATOM 614 O O . LYS A 1 79 ? 1.242 5.292 1.148 1.00 94.31 79 LYS A O 1
ATOM 619 N N . LYS A 1 80 ? 1.469 4.681 -1.001 1.00 93.38 80 LYS A N 1
ATOM 620 C CA . LYS A 1 80 ? 0.102 4.174 -1.133 1.00 93.38 80 LYS A CA 1
ATOM 621 C C . LYS A 1 80 ? -0.150 2.982 -0.208 1.00 93.38 80 LYS A C 1
ATOM 623 O O . LYS A 1 80 ? -1.137 2.982 0.518 1.00 93.38 80 LYS A O 1
ATOM 628 N N . ALA A 1 81 ? 0.751 2.000 -0.197 1.00 91.88 81 ALA A N 1
ATOM 629 C CA . ALA A 1 81 ? 0.629 0.829 0.668 1.00 91.88 81 ALA A CA 1
ATOM 630 C C . ALA A 1 81 ? 0.662 1.200 2.161 1.00 91.88 81 ALA A C 1
ATOM 632 O O . ALA A 1 81 ? -0.115 0.657 2.943 1.00 91.88 81 ALA A O 1
ATOM 633 N N . GLU A 1 82 ? 1.525 2.139 2.557 1.00 91.00 82 GLU A N 1
ATOM 634 C CA . GLU A 1 82 ? 1.606 2.630 3.934 1.00 91.00 82 GLU A CA 1
ATOM 635 C C . GLU A 1 82 ? 0.321 3.355 4.351 1.00 91.00 82 GLU A C 1
ATOM 637 O O . GLU A 1 82 ? -0.218 3.079 5.421 1.00 91.00 82 GLU A O 1
ATOM 642 N N . SER A 1 83 ? -0.221 4.211 3.482 1.00 92.69 83 SER A N 1
ATOM 643 C CA . SER A 1 83 ? -1.485 4.910 3.728 1.00 92.69 83 SER A CA 1
ATOM 644 C C . SER A 1 83 ? -2.673 3.946 3.840 1.00 92.69 83 SER A C 1
ATOM 646 O O . SER A 1 83 ? -3.463 4.047 4.778 1.00 92.69 83 SER A O 1
ATOM 648 N N . GLU A 1 84 ? -2.779 2.963 2.939 1.00 90.62 84 GLU A N 1
ATOM 649 C CA . GLU A 1 84 ? -3.823 1.933 2.997 1.00 90.62 84 GLU A CA 1
ATOM 650 C C . GLU A 1 84 ? -3.715 1.084 4.270 1.00 90.62 84 GLU A C 1
ATOM 652 O O . GLU A 1 84 ? -4.729 0.734 4.878 1.00 90.62 84 GLU A O 1
ATOM 657 N N . PHE A 1 85 ? -2.491 0.763 4.696 1.00 92.12 85 PHE A N 1
ATOM 658 C CA . PHE A 1 85 ? -2.256 0.026 5.930 1.00 92.12 85 PHE A CA 1
ATOM 659 C C . PHE A 1 85 ? -2.644 0.844 7.164 1.00 92.12 85 PHE A C 1
ATOM 661 O O . PHE A 1 85 ? -3.375 0.335 8.011 1.00 92.12 85 PHE A O 1
ATOM 668 N N . GLN A 1 86 ? -2.217 2.107 7.252 1.00 86.94 86 GLN A N 1
ATOM 669 C CA . GLN A 1 86 ? -2.586 2.997 8.357 1.00 86.94 86 GLN A CA 1
ATOM 670 C C . GLN A 1 86 ? -4.106 3.160 8.456 1.00 86.94 86 GLN A C 1
ATOM 672 O O . GLN A 1 86 ? -4.670 2.957 9.528 1.00 86.94 86 GLN A O 1
ATOM 677 N N . SER A 1 87 ? -4.779 3.410 7.329 1.00 88.00 87 SER A N 1
ATOM 678 C CA . SER A 1 87 ? -6.240 3.530 7.280 1.00 88.00 87 SER A CA 1
ATOM 679 C C . SER A 1 87 ? -6.950 2.254 7.753 1.00 88.00 87 SER A C 1
ATOM 681 O O . SER A 1 87 ? -7.901 2.321 8.536 1.00 88.00 87 SER A O 1
ATOM 683 N N . ARG A 1 88 ? -6.472 1.074 7.335 1.00 86.25 88 ARG A N 1
ATOM 684 C CA . ARG A 1 88 ? -7.015 -0.214 7.796 1.00 86.25 88 ARG A CA 1
ATOM 685 C C . ARG A 1 88 ? -6.823 -0.414 9.293 1.00 86.25 88 ARG A C 1
ATOM 687 O O . ARG A 1 88 ? -7.772 -0.798 9.969 1.00 86.25 88 ARG A O 1
ATOM 694 N N . VAL A 1 89 ? -5.622 -0.149 9.805 1.00 88.44 89 VAL A N 1
ATOM 695 C CA . VAL A 1 89 ? -5.309 -0.295 11.233 1.00 88.44 89 VAL A CA 1
ATOM 696 C C . VAL A 1 89 ? -6.181 0.630 12.074 1.00 88.44 89 VAL A C 1
ATOM 698 O O . VAL A 1 89 ? -6.727 0.191 13.082 1.00 88.44 89 VAL A O 1
ATOM 701 N N . GLU A 1 90 ? -6.353 1.881 11.653 1.00 82.38 90 GLU A N 1
ATOM 702 C CA . GLU A 1 90 ? -7.177 2.852 12.370 1.00 82.38 90 GLU A CA 1
ATOM 703 C C . GLU A 1 90 ? -8.657 2.449 12.374 1.00 82.38 90 GLU A C 1
ATOM 705 O O . GLU A 1 90 ? -9.289 2.426 13.430 1.00 82.38 90 GLU A O 1
ATOM 710 N N . SER A 1 91 ? -9.189 2.005 11.231 1.00 80.75 91 SER A N 1
ATOM 711 C CA . SER A 1 91 ? -10.566 1.503 11.143 1.00 80.75 91 SER A CA 1
ATOM 712 C C . SER A 1 91 ? -10.797 0.257 12.007 1.00 80.75 91 SER A C 1
ATOM 714 O O . SER A 1 91 ? -11.789 0.171 12.734 1.00 80.75 91 SER A O 1
ATOM 716 N N . GLU A 1 92 ? -9.881 -0.714 11.969 1.00 82.62 92 GLU A N 1
ATOM 717 C CA . GLU A 1 92 ? -9.978 -1.923 12.792 1.00 82.62 92 GLU A CA 1
ATOM 718 C C . GLU A 1 92 ? -9.861 -1.609 14.287 1.00 82.62 92 GLU A C 1
ATOM 720 O O . GLU A 1 92 ? -10.572 -2.205 15.106 1.00 82.62 92 GLU A O 1
ATOM 725 N N . PHE A 1 93 ? -8.991 -0.664 14.652 1.00 84.31 93 PHE A N 1
ATOM 726 C CA . PHE A 1 93 ? -8.834 -0.216 16.029 1.00 84.31 93 PHE A CA 1
ATOM 727 C C . PHE A 1 93 ? -10.107 0.455 16.545 1.00 84.31 93 PHE A C 1
ATOM 729 O O . PHE A 1 93 ? -10.611 0.053 17.596 1.00 84.31 93 PHE A O 1
ATOM 736 N N . GLU A 1 94 ? -10.668 1.399 15.787 1.00 82.06 94 GLU A N 1
ATOM 737 C CA . GLU A 1 94 ? -11.904 2.104 16.133 1.00 82.06 94 GLU A CA 1
ATOM 738 C C . GLU A 1 94 ? -13.058 1.112 16.333 1.00 82.06 94 GLU A C 1
ATOM 740 O O . GLU A 1 94 ? -13.710 1.088 17.379 1.00 82.06 94 GLU A O 1
ATOM 745 N N . GLN A 1 95 ? -13.246 0.182 15.392 1.00 80.94 95 GLN A N 1
ATOM 746 C CA . GLN A 1 95 ? -14.281 -0.848 15.502 1.00 80.94 95 GLN A CA 1
ATOM 747 C C . GLN A 1 95 ? -14.092 -1.767 16.715 1.00 80.94 95 GLN A C 1
ATOM 749 O O . GLN A 1 95 ? -15.067 -2.209 17.334 1.00 80.94 95 GLN A O 1
ATOM 754 N N . LYS A 1 96 ? -12.845 -2.116 17.050 1.00 86.12 96 LYS A N 1
ATOM 755 C CA . LYS A 1 96 ? -12.542 -2.950 18.218 1.00 86.12 96 LYS A CA 1
ATOM 756 C C . LYS A 1 96 ? -12.778 -2.185 19.516 1.00 86.12 96 LYS A C 1
ATOM 758 O O . LYS A 1 96 ? -13.338 -2.751 20.455 1.00 86.12 96 LYS A O 1
ATOM 763 N N . MET A 1 97 ? -12.389 -0.915 19.567 1.00 86.75 97 MET A N 1
ATOM 764 C CA . MET A 1 97 ? -12.618 -0.037 20.709 1.00 86.75 97 MET A CA 1
ATOM 765 C C . MET A 1 97 ? -14.116 0.126 20.972 1.00 86.75 97 MET A C 1
ATOM 767 O O . MET A 1 97 ? -14.559 -0.118 22.094 1.00 86.75 97 MET A O 1
ATOM 771 N N . GLN A 1 98 ? -14.903 0.416 19.934 1.00 82.44 98 GLN A N 1
A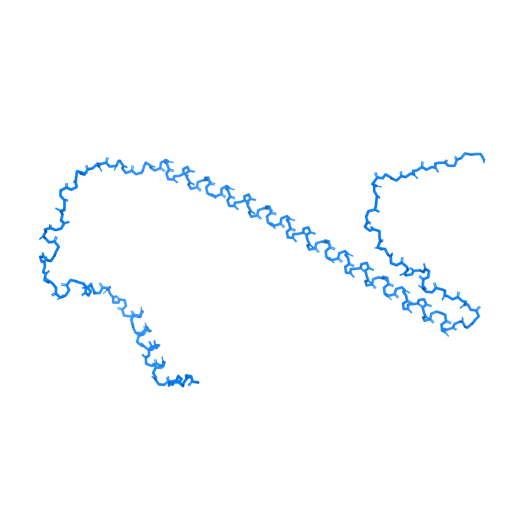TOM 772 C CA . GLN A 1 98 ? -16.360 0.520 20.032 1.00 82.44 98 GLN A CA 1
ATOM 773 C C . GLN A 1 98 ? -16.991 -0.778 20.551 1.00 82.44 98 GLN A C 1
ATOM 775 O O . GLN A 1 98 ? -17.781 -0.743 21.493 1.00 82.44 98 GLN A O 1
ATOM 780 N N . ARG A 1 99 ? -16.589 -1.946 20.021 1.00 83.69 99 ARG A N 1
ATOM 781 C CA . ARG A 1 99 ? -17.065 -3.251 20.525 1.00 83.69 99 ARG A CA 1
ATOM 782 C C . ARG A 1 99 ? -16.711 -3.484 21.993 1.00 83.69 99 ARG A C 1
ATOM 784 O O . ARG A 1 99 ? -17.546 -3.981 22.748 1.00 83.69 99 ARG A O 1
ATOM 791 N N . ASN A 1 100 ? -15.495 -3.134 22.404 1.00 86.75 100 ASN A N 1
ATOM 792 C CA . ASN A 1 100 ? -15.048 -3.311 23.783 1.00 86.75 100 ASN A CA 1
ATOM 793 C C . ASN A 1 100 ? -15.802 -2.388 24.749 1.00 86.75 100 ASN A C 1
ATOM 795 O O . ASN A 1 100 ? -16.221 -2.845 25.813 1.00 86.75 100 ASN A O 1
ATOM 799 N N . LEU A 1 101 ? -16.022 -1.123 24.373 1.00 86.00 101 LEU A N 1
ATOM 800 C CA . LEU A 1 101 ? -16.835 -0.197 25.163 1.00 86.00 101 LEU A CA 1
ATOM 801 C C . LEU A 1 101 ? -18.278 -0.691 25.282 1.00 86.00 101 LEU A C 1
ATOM 803 O O . LEU A 1 101 ? -18.809 -0.737 26.391 1.00 86.00 101 LEU A O 1
ATOM 807 N N . ALA A 1 102 ? -18.886 -1.132 24.177 1.00 83.75 102 ALA A N 1
ATOM 808 C CA . ALA A 1 102 ? -20.235 -1.696 24.178 1.00 83.75 102 ALA A CA 1
ATOM 809 C C . ALA A 1 102 ? -20.351 -2.878 25.150 1.00 83.75 102 ALA A C 1
ATOM 811 O O . ALA A 1 102 ? -21.297 -2.977 25.934 1.00 83.75 102 ALA A O 1
ATOM 812 N N . PHE A 1 103 ? -19.357 -3.770 25.130 1.00 85.19 103 PHE A N 1
ATOM 813 C CA . PHE A 1 103 ? -19.309 -4.928 26.014 1.00 85.19 103 PHE A CA 1
ATOM 814 C C . PHE A 1 103 ? -19.169 -4.530 27.488 1.00 85.19 103 PHE A C 1
ATOM 816 O O . PHE A 1 103 ? -19.885 -5.064 28.337 1.00 85.19 103 PHE A O 1
ATOM 823 N N . ALA A 1 104 ? -18.286 -3.579 27.801 1.00 87.25 104 ALA A N 1
ATOM 824 C CA . ALA A 1 104 ? -18.103 -3.080 29.161 1.00 87.25 104 ALA A CA 1
ATOM 825 C C . ALA A 1 104 ? -19.382 -2.417 29.701 1.00 87.25 104 ALA A C 1
ATOM 827 O O . ALA A 1 104 ? -19.805 -2.712 30.818 1.00 87.25 104 ALA A O 1
ATOM 828 N N . LEU A 1 105 ? -20.037 -1.587 28.886 1.00 84.88 105 LEU A N 1
ATOM 829 C CA . LEU A 1 105 ? -21.304 -0.932 29.217 1.00 84.88 105 LEU A CA 1
ATOM 830 C C . LEU A 1 105 ? -22.429 -1.943 29.461 1.00 84.88 105 LEU A C 1
ATOM 832 O O . LEU A 1 105 ? -23.145 -1.841 30.458 1.00 84.88 105 LEU A O 1
ATOM 836 N N . LYS A 1 106 ? -22.534 -2.972 28.613 1.00 84.19 106 LYS A N 1
ATOM 837 C CA . LYS A 1 106 ? -23.472 -4.081 28.819 1.00 84.19 106 LYS A CA 1
ATOM 838 C C . LYS A 1 106 ? -23.229 -4.777 30.160 1.00 84.19 106 LYS A C 1
ATOM 840 O O . LYS A 1 106 ? -24.174 -5.001 30.910 1.00 84.19 106 LYS A O 1
ATOM 845 N N . LYS A 1 107 ? -21.970 -5.083 30.490 1.00 86.44 107 LYS A N 1
ATOM 846 C CA . LYS A 1 107 ? -21.618 -5.714 31.771 1.00 86.44 107 LYS A CA 1
ATOM 847 C C . LYS A 1 107 ? -21.930 -4.827 32.972 1.00 86.44 107 LYS A C 1
ATOM 849 O O . LYS A 1 107 ? -22.369 -5.339 33.997 1.00 86.44 107 LYS A O 1
ATOM 854 N N . LEU A 1 108 ? -21.756 -3.515 32.840 1.00 85.12 108 LEU A N 1
ATOM 855 C CA . LEU A 1 108 ? -22.088 -2.562 33.893 1.00 85.12 108 LEU A CA 1
ATOM 856 C C . LEU A 1 108 ? -23.601 -2.483 34.155 1.00 85.12 108 LEU A C 1
ATOM 858 O O . LEU A 1 108 ? -24.002 -2.422 35.317 1.00 85.12 108 LEU A O 1
ATOM 862 N N . GLY A 1 109 ? -24.422 -2.525 33.100 1.00 83.31 109 GLY A N 1
ATOM 863 C CA . GLY A 1 109 ? -25.883 -2.598 33.213 1.00 83.31 109 GLY A CA 1
ATOM 864 C C . GLY A 1 109 ? -26.365 -3.930 33.799 1.00 83.31 109 GLY A C 1
ATOM 865 O O . GLY A 1 109 ? -27.217 -3.938 34.682 1.00 83.31 109 GLY A O 1
ATOM 866 N N . GLU A 1 110 ? -25.768 -5.057 33.387 1.00 83.12 110 GLU A N 1
ATOM 867 C CA . GLU A 1 110 ? -26.050 -6.381 33.973 1.00 83.12 110 GLU A CA 1
ATOM 868 C C . GLU A 1 110 ? -25.728 -6.425 35.479 1.00 83.12 110 GLU A C 1
ATOM 870 O O . GLU A 1 110 ? -26.472 -7.024 36.254 1.00 83.12 110 GLU A O 1
ATOM 875 N N . ALA A 1 111 ? -24.635 -5.783 35.903 1.00 85.81 111 ALA A N 1
ATOM 876 C CA . ALA A 1 111 ? -24.224 -5.729 37.305 1.00 85.81 111 ALA A CA 1
ATOM 877 C C . ALA A 1 111 ? -25.050 -4.743 38.151 1.00 85.81 111 ALA A C 1
ATOM 879 O O . ALA A 1 111 ? -25.108 -4.895 39.370 1.00 85.81 111 ALA A O 1
ATOM 880 N N . ASN A 1 112 ? -25.695 -3.750 37.524 1.00 85.44 112 ASN A N 1
ATOM 881 C CA . ASN A 1 112 ? -26.491 -2.725 38.198 1.00 85.44 112 ASN A CA 1
ATOM 882 C C . ASN A 1 112 ? -27.892 -2.618 37.571 1.00 85.44 112 ASN A C 1
ATOM 884 O O . ASN A 1 112 ? -28.141 -1.705 36.784 1.00 85.44 112 ASN A O 1
ATOM 888 N N . PRO A 1 113 ? -28.845 -3.484 37.969 1.00 73.44 113 PRO A N 1
ATOM 889 C CA . PRO A 1 113 ? -30.194 -3.531 37.389 1.00 73.44 113 PRO A CA 1
ATOM 890 C C . PRO A 1 113 ? -31.012 -2.236 37.537 1.00 73.44 113 PRO A C 1
ATOM 892 O O . PRO A 1 113 ? -32.041 -2.082 36.888 1.00 73.44 113 PRO A O 1
ATOM 895 N N . GLY A 1 114 ? -30.581 -1.315 38.408 1.00 76.38 114 GLY A N 1
ATOM 896 C CA . GLY A 1 114 ? -31.185 0.009 38.584 1.00 76.38 114 GLY A CA 1
ATOM 897 C C . GLY A 1 114 ? -30.665 1.087 37.625 1.00 76.38 114 GLY A C 1
ATOM 898 O O . GLY A 1 114 ? -31.148 2.214 37.685 1.00 76.38 114 GLY A O 1
ATOM 899 N N . ILE A 1 115 ? -29.683 0.775 36.769 1.00 69.75 115 ILE A N 1
ATOM 900 C CA . ILE A 1 115 ? -29.090 1.706 35.801 1.00 69.75 115 ILE A CA 1
ATOM 901 C C . ILE A 1 115 ? -29.456 1.248 34.387 1.00 69.75 115 ILE A C 1
ATOM 903 O O . ILE A 1 115 ? -29.004 0.208 33.913 1.00 69.75 115 ILE A O 1
ATOM 907 N N . THR A 1 116 ? -30.249 2.050 33.679 1.00 68.44 116 THR A N 1
ATOM 908 C CA . THR A 1 116 ? -30.547 1.847 32.258 1.00 68.44 116 THR A CA 1
ATOM 909 C C . THR A 1 116 ? -29.378 2.341 31.409 1.00 68.44 116 THR A C 1
ATOM 911 O O . THR A 1 116 ? -29.174 3.542 31.247 1.00 68.44 116 THR A O 1
ATOM 914 N N . VAL A 1 117 ? -28.597 1.408 30.863 1.00 65.75 117 VAL A N 1
ATOM 915 C CA . VAL A 1 117 ? -27.517 1.712 29.917 1.00 65.75 117 VAL A CA 1
ATOM 916 C C . VAL A 1 117 ? -28.037 1.505 28.496 1.00 65.75 117 VAL A C 1
ATOM 918 O O . VAL A 1 117 ? -28.220 0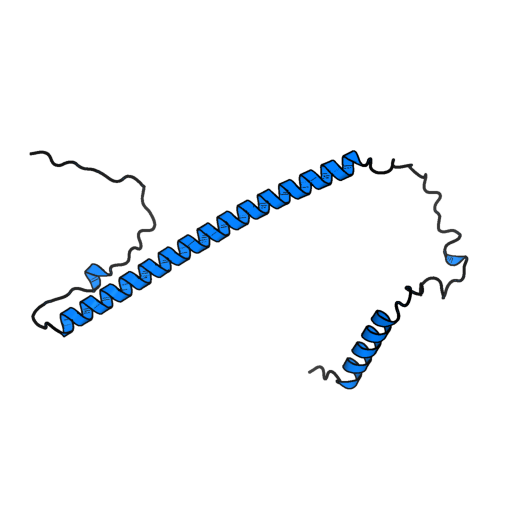.373 28.054 1.00 65.75 117 VAL A O 1
ATOM 921 N N . ASP A 1 118 ? -28.289 2.602 27.786 1.00 66.81 118 ASP A N 1
ATOM 922 C CA . ASP A 1 118 ? -28.695 2.584 26.377 1.00 66.81 118 ASP A CA 1
ATOM 923 C C . ASP A 1 118 ? -27.466 2.383 25.475 1.00 66.81 118 ASP A C 1
ATOM 925 O O . ASP A 1 118 ? -26.796 3.332 25.068 1.00 66.81 118 ASP A O 1
ATOM 929 N N . VAL A 1 119 ? -27.129 1.119 25.210 1.00 62.72 119 VAL A N 1
ATOM 930 C CA . VAL A 1 119 ? -25.962 0.728 24.400 1.00 62.72 119 VAL A CA 1
ATOM 931 C C . VAL A 1 119 ? -26.131 1.120 22.923 1.00 62.72 119 VAL A C 1
ATOM 933 O O . VAL A 1 119 ? -25.136 1.379 22.247 1.00 62.72 119 VAL A O 1
ATOM 936 N N . GLU A 1 120 ? -27.365 1.228 22.422 1.00 63.28 120 GLU A N 1
ATOM 937 C CA . GLU A 1 120 ? -27.637 1.618 21.031 1.00 63.28 120 GLU A CA 1
ATOM 938 C C . GLU A 1 120 ? -27.287 3.088 20.781 1.00 63.28 120 GLU A C 1
ATOM 940 O O . GLU A 1 120 ? -26.724 3.417 19.738 1.00 63.28 120 GLU A O 1
ATOM 945 N N . LYS A 1 121 ? -27.503 3.965 21.768 1.00 61.28 121 LYS A N 1
ATOM 946 C CA . LYS A 1 121 ? -27.135 5.386 21.676 1.00 61.28 121 LYS A CA 1
ATOM 947 C C . LYS A 1 121 ? -25.624 5.647 21.713 1.00 61.28 121 LYS A C 1
ATOM 949 O O . LYS A 1 121 ? -25.169 6.629 21.134 1.00 61.28 121 LYS A O 1
ATOM 954 N N . PHE A 1 122 ? -24.839 4.791 22.373 1.00 58.53 122 PHE A N 1
ATOM 955 C CA . PHE A 1 122 ? -23.375 4.939 22.452 1.00 58.53 122 PHE A CA 1
ATOM 956 C C . PHE A 1 122 ? -22.626 4.273 21.291 1.00 58.53 122 PHE A C 1
ATOM 958 O O . PHE A 1 122 ? -21.488 4.644 21.013 1.00 58.53 122 PHE A O 1
ATOM 965 N N . CYS A 1 123 ? -23.248 3.305 20.611 1.00 56.47 123 CYS A N 1
ATOM 966 C CA . CYS A 1 123 ? -22.651 2.566 19.495 1.00 56.47 123 CYS A CA 1
ATOM 967 C C . CYS A 1 123 ? -23.354 2.813 18.157 1.00 56.47 123 CYS A C 1
ATOM 969 O O . CYS A 1 123 ? -23.166 2.025 17.228 1.00 56.47 123 CYS A O 1
ATOM 971 N N . ALA A 1 124 ? -24.138 3.892 18.046 1.00 55.62 124 ALA A N 1
ATOM 972 C CA . ALA A 1 124 ? -24.687 4.387 16.789 1.00 55.62 124 ALA A CA 1
ATOM 973 C C . ALA A 1 124 ? -23.543 4.845 15.869 1.00 55.62 124 ALA A C 1
ATOM 975 O O . ALA A 1 124 ? -23.188 6.015 15.808 1.00 55.62 124 ALA A O 1
ATOM 976 N N . ILE A 1 125 ? -22.925 3.851 15.237 1.00 47.81 125 ILE A N 1
ATOM 977 C CA . ILE A 1 125 ? -22.373 3.823 13.893 1.00 47.81 125 ILE A CA 1
ATOM 978 C C . ILE A 1 125 ? -21.929 5.210 13.409 1.00 47.81 125 ILE A C 1
ATOM 980 O O . ILE A 1 125 ? -22.714 5.984 12.866 1.00 47.81 125 ILE A O 1
ATOM 984 N N . ALA A 1 126 ? -20.626 5.466 13.532 1.00 47.31 126 ALA A N 1
ATOM 985 C CA . ALA A 1 126 ? -19.899 6.457 12.747 1.00 47.31 126 ALA A CA 1
ATOM 986 C C . ALA A 1 126 ? -19.889 6.060 11.253 1.00 47.31 126 ALA A C 1
ATOM 988 O O . ALA A 1 126 ? -18.844 5.815 10.661 1.00 47.31 126 ALA A O 1
ATOM 989 N N . THR A 1 127 ? -21.065 5.958 10.634 1.00 45.16 127 THR A N 1
ATOM 990 C CA . THR A 1 127 ? -21.230 6.067 9.184 1.00 45.16 127 THR A CA 1
ATOM 991 C C . THR A 1 127 ? -21.589 7.515 8.902 1.00 45.16 127 THR A C 1
ATOM 993 O O . THR A 1 127 ? -22.727 7.825 8.561 1.00 45.16 127 THR A O 1
ATOM 996 N N . SER A 1 128 ? -20.636 8.420 9.102 1.00 39.88 128 SER A N 1
ATOM 997 C CA . SER A 1 128 ? -20.643 9.675 8.356 1.00 39.88 128 SER A CA 1
ATOM 998 C C . SER A 1 128 ? -19.550 9.561 7.306 1.00 39.88 128 SER A C 1
ATOM 1000 O O . SER A 1 128 ? -18.415 9.981 7.522 1.00 39.88 128 SER A O 1
ATOM 1002 N N . ASP A 1 129 ? -19.888 8.922 6.190 1.00 47.66 129 ASP A N 1
ATOM 1003 C CA . ASP A 1 129 ? -19.243 9.306 4.945 1.00 47.66 129 ASP A CA 1
ATOM 1004 C C . ASP A 1 129 ? -20.046 10.499 4.405 1.00 47.66 129 ASP A C 1
ATOM 1006 O O . ASP A 1 129 ? -21.276 10.425 4.341 1.00 47.66 129 ASP A O 1
ATOM 1010 N N . ALA A 1 130 ? -19.321 11.577 4.096 1.00 49.22 130 ALA A N 1
ATOM 1011 C CA . ALA A 1 130 ? -19.750 12.940 3.748 1.00 49.22 130 ALA A CA 1
ATOM 1012 C C . ALA A 1 130 ? -20.346 13.801 4.890 1.00 49.22 130 ALA A C 1
ATOM 1014 O O . ALA A 1 130 ? -21.500 13.640 5.272 1.00 49.22 130 ALA A O 1
ATOM 1015 N N . ASP A 1 131 ? -19.597 14.787 5.400 1.00 44.31 131 ASP A N 1
ATOM 1016 C CA . ASP A 1 131 ? -19.643 16.143 4.824 1.00 44.31 131 ASP A CA 1
ATOM 1017 C C . ASP A 1 131 ? -18.602 17.085 5.469 1.00 44.31 131 ASP A C 1
ATOM 1019 O O . ASP A 1 131 ? -18.330 17.032 6.666 1.00 44.31 131 ASP A O 1
ATOM 1023 N N . ASP A 1 132 ? -18.019 17.901 4.600 1.00 47.81 132 ASP A N 1
ATOM 1024 C CA . ASP A 1 132 ? -17.184 19.093 4.755 1.00 47.81 132 ASP A CA 1
ATOM 1025 C C . ASP A 1 132 ? -16.374 19.373 6.040 1.00 47.81 132 ASP A C 1
ATOM 1027 O O . ASP A 1 132 ? -16.867 19.618 7.145 1.00 47.81 132 ASP A O 1
ATOM 1031 N N . GLY A 1 133 ? -15.062 19.505 5.837 1.00 48.41 133 GLY A N 1
ATOM 1032 C CA . GLY A 1 133 ? -14.140 20.010 6.838 1.00 48.41 133 GLY A CA 1
ATOM 1033 C C . GLY A 1 133 ? -14.369 21.489 7.127 1.00 48.41 133 GLY A C 1
ATOM 1034 O O . GLY A 1 133 ? -13.956 22.333 6.349 1.00 48.41 133 GLY A O 1
ATOM 1035 N N . THR A 1 134 ? -14.920 21.827 8.293 1.00 39.69 134 THR A N 1
ATOM 1036 C CA . THR A 1 134 ? -14.500 22.995 9.091 1.00 39.69 134 THR A CA 1
ATOM 1037 C C . THR A 1 134 ? -14.991 22.817 10.538 1.00 39.69 134 THR A C 1
ATOM 1039 O O . THR A 1 134 ? -16.199 22.724 10.757 1.00 39.69 134 THR A O 1
ATOM 1042 N N . PRO A 1 135 ? -14.119 22.805 11.567 1.00 43.59 135 PRO A N 1
ATOM 1043 C CA . PRO A 1 135 ? -14.582 22.812 12.949 1.00 43.59 135 PRO A CA 1
ATOM 1044 C C . PRO A 1 135 ? -15.149 24.197 13.290 1.00 43.59 135 PRO A C 1
ATOM 1046 O O . PRO A 1 135 ? -14.414 25.183 13.333 1.00 43.59 135 PRO A O 1
ATOM 1049 N N . ILE A 1 136 ? -16.457 24.281 13.555 1.00 43.94 136 ILE A N 1
ATOM 1050 C CA . ILE A 1 136 ? -17.085 25.501 14.078 1.00 43.94 136 ILE A CA 1
ATOM 1051 C C . ILE A 1 136 ? -16.662 25.671 15.542 1.00 43.94 136 ILE A C 1
ATOM 1053 O O . ILE A 1 136 ? -17.266 25.116 16.459 1.00 43.94 136 ILE A O 1
ATOM 1057 N N . THR A 1 137 ? -15.636 26.484 15.780 1.00 53.81 137 THR A N 1
ATOM 1058 C CA . THR A 1 137 ? -15.364 27.064 17.096 1.00 53.81 137 THR A CA 1
ATOM 1059 C C . THR A 1 137 ? -16.352 28.204 17.343 1.00 53.81 137 THR A C 1
ATOM 1061 O O . THR A 1 137 ? -16.082 29.368 17.056 1.00 53.81 137 THR A O 1
ATOM 1064 N N . ARG A 1 138 ? -17.540 27.900 17.878 1.00 44.50 138 ARG A N 1
ATOM 1065 C CA . ARG A 1 138 ? -18.424 28.961 18.382 1.00 44.50 138 ARG A CA 1
ATOM 1066 C C . ARG A 1 138 ? -18.102 29.233 19.844 1.00 44.50 138 ARG A C 1
ATOM 1068 O O . ARG A 1 138 ? -18.570 28.535 20.737 1.00 44.50 138 ARG A O 1
ATOM 1075 N N . GLY A 1 139 ? -17.265 30.247 20.051 1.00 40.53 139 GLY A N 1
ATOM 1076 C CA . GLY A 1 139 ? -17.002 30.841 21.354 1.00 40.53 139 GLY A CA 1
ATOM 1077 C C . GLY A 1 139 ? -18.288 31.326 22.023 1.00 40.53 139 GLY A C 1
ATOM 1078 O O . GLY A 1 139 ? -19.151 31.935 21.388 1.00 40.53 139 GLY A O 1
ATOM 1079 N N . SER A 1 140 ? -18.389 31.033 23.317 1.00 41.34 140 SER A N 1
ATOM 1080 C CA . SER A 1 140 ? -19.398 31.565 24.225 1.00 41.34 140 SER A CA 1
ATOM 1081 C C . SER A 1 140 ? -19.347 33.090 24.264 1.00 41.34 140 SER A C 1
ATOM 1083 O O . SER A 1 140 ? -18.272 33.686 24.355 1.00 41.34 140 SER A O 1
ATOM 1085 N N . SER A 1 141 ? -20.509 33.736 24.263 1.00 42.19 141 SER A N 1
ATOM 1086 C CA . SER A 1 141 ? -20.642 35.116 24.720 1.00 42.19 141 SER A CA 1
ATOM 1087 C C . SER A 1 141 ? -22.004 35.322 25.380 1.00 42.19 141 SER A C 1
ATOM 1089 O O . SER A 1 141 ? -23.026 35.059 24.750 1.00 42.19 141 SER A O 1
ATOM 1091 N N . PHE A 1 142 ? -21.908 35.851 26.607 1.00 42.56 142 PHE A N 1
ATOM 1092 C CA . PHE A 1 142 ? -22.914 36.376 27.544 1.00 42.56 142 PHE A CA 1
ATOM 1093 C C . PHE A 1 142 ? -23.759 35.375 28.336 1.00 42.56 142 PHE A C 1
ATOM 1095 O O . PHE A 1 142 ? -24.596 34.662 27.747 1.00 42.56 142 PHE A O 1
#

Secondary structure (DSSP, 8-state):
-----HHHHHHHHHHHHHHHHTT-----HHHHTT-TTTTTT---------PPPPPHHHHHHHHHHHHHHHHHHHHHHHHHHHHHHHHHHHHHHHHHHHHHHHHHHHHHHHH-TTS---HHHHS-------------------

Radius of gyration: 36.62 Å; chains: 1; bounding box: 60×80×88 Å

Organism: NCBI:txid360622